Protein AF-A0A2V9UIR4-F1 (afdb_monomer)

Structure (mmCIF, N/CA/C/O backbone):
data_AF-A0A2V9UIR4-F1
#
_entry.id   AF-A0A2V9UIR4-F1
#
loop_
_atom_site.group_PDB
_atom_site.id
_atom_site.type_symbol
_atom_site.label_atom_id
_atom_site.label_alt_id
_atom_site.label_comp_id
_atom_site.label_asym_id
_atom_site.label_entity_id
_atom_site.label_seq_id
_atom_site.pdbx_PDB_ins_code
_atom_site.Cartn_x
_atom_site.Cartn_y
_atom_site.Cartn_z
_atom_site.occupancy
_atom_site.B_iso_or_equiv
_atom_site.auth_seq_id
_atom_site.auth_comp_id
_atom_site.auth_asym_id
_atom_site.auth_atom_id
_atom_site.pdbx_PDB_model_num
ATOM 1 N N . MET A 1 1 ? 42.104 9.069 -17.584 1.00 37.44 1 MET A N 1
ATOM 2 C CA . MET A 1 1 ? 41.218 9.425 -18.712 1.00 37.44 1 MET A CA 1
ATOM 3 C C . MET A 1 1 ? 40.019 8.499 -18.679 1.00 37.44 1 MET A C 1
ATOM 5 O O . MET A 1 1 ? 40.196 7.313 -18.436 1.00 37.44 1 MET A O 1
ATOM 9 N N . ALA A 1 2 ? 38.827 9.082 -18.774 1.00 43.06 2 ALA A N 1
ATOM 10 C CA . ALA A 1 2 ? 37.540 8.461 -18.496 1.00 43.06 2 ALA A CA 1
ATOM 11 C C . ALA A 1 2 ? 37.139 7.439 -19.572 1.00 43.06 2 ALA A C 1
ATOM 13 O O . ALA A 1 2 ? 37.102 7.776 -20.751 1.00 43.06 2 ALA A O 1
ATOM 14 N N . GLY A 1 3 ? 36.811 6.214 -19.157 1.00 43.94 3 GLY A N 1
ATOM 15 C CA . GLY A 1 3 ? 36.118 5.234 -19.993 1.00 43.94 3 GLY A CA 1
ATOM 16 C C . GLY A 1 3 ? 34.615 5.455 -19.878 1.00 43.94 3 GLY A C 1
ATOM 17 O O . GLY A 1 3 ? 33.966 4.836 -19.039 1.00 43.94 3 GLY A O 1
ATOM 18 N N . ALA A 1 4 ? 34.078 6.391 -20.659 1.00 53.88 4 ALA A N 1
ATOM 19 C CA . ALA A 1 4 ? 32.637 6.491 -20.850 1.00 53.88 4 ALA A CA 1
ATOM 20 C C . ALA A 1 4 ? 32.193 5.266 -21.664 1.00 53.88 4 ALA A C 1
ATOM 22 O O . ALA A 1 4 ? 32.741 5.000 -22.729 1.00 53.88 4 ALA A O 1
ATOM 23 N N . MET A 1 5 ? 31.269 4.478 -21.115 1.00 56.44 5 MET A N 1
ATOM 24 C CA . MET A 1 5 ? 30.705 3.307 -21.781 1.00 56.44 5 MET A CA 1
ATOM 25 C C . MET A 1 5 ? 29.936 3.751 -23.032 1.00 56.44 5 MET A C 1
ATOM 27 O O . MET A 1 5 ? 28.846 4.309 -22.908 1.00 56.44 5 MET A O 1
ATOM 31 N N . ASP A 1 6 ? 30.488 3.481 -24.216 1.00 59.34 6 ASP A N 1
ATOM 32 C CA . ASP A 1 6 ? 29.761 3.533 -25.489 1.00 59.34 6 ASP A CA 1
ATOM 33 C C . ASP A 1 6 ? 28.738 2.388 -25.512 1.00 59.34 6 ASP A C 1
ATOM 35 O O . ASP A 1 6 ? 28.981 1.296 -26.027 1.00 59.34 6 ASP A O 1
ATOM 39 N N . LEU A 1 7 ? 27.585 2.617 -24.882 1.00 66.44 7 LEU A N 1
ATOM 40 C CA . LEU A 1 7 ? 26.397 1.805 -25.117 1.00 66.44 7 LEU A CA 1
ATOM 41 C C . LEU A 1 7 ? 25.979 2.014 -26.573 1.00 66.44 7 LEU A C 1
ATOM 43 O O . LEU A 1 7 ? 25.821 3.154 -27.013 1.00 66.44 7 LEU A O 1
ATOM 47 N N . SER A 1 8 ? 25.763 0.928 -27.317 1.00 78.31 8 SER A N 1
ATOM 48 C CA . SER A 1 8 ? 25.200 1.056 -28.663 1.00 78.31 8 SER A CA 1
ATOM 49 C C . SER A 1 8 ? 23.816 1.713 -28.587 1.00 78.31 8 SER A C 1
ATOM 51 O O . SER A 1 8 ? 23.103 1.575 -27.590 1.00 78.31 8 SER A O 1
ATOM 53 N N . GLU A 1 9 ? 23.386 2.408 -29.641 1.00 75.62 9 GLU A N 1
ATOM 54 C CA . GLU A 1 9 ? 22.044 3.014 -29.674 1.00 75.62 9 GLU A CA 1
ATOM 55 C C . GLU A 1 9 ? 20.918 2.002 -29.407 1.00 75.62 9 GLU A C 1
ATOM 57 O O . GLU A 1 9 ? 19.845 2.366 -28.925 1.00 75.62 9 GLU A O 1
ATOM 62 N N . GLU A 1 10 ? 21.146 0.733 -29.739 1.00 77.06 10 GLU A N 1
ATOM 63 C CA . GLU A 1 10 ? 20.231 -0.371 -29.465 1.00 77.06 10 GLU A CA 1
ATOM 64 C C . GLU A 1 10 ? 20.206 -0.728 -27.974 1.00 77.06 10 GLU A C 1
ATOM 66 O O . GLU A 1 10 ? 19.129 -0.816 -27.386 1.00 77.06 10 GLU A O 1
ATOM 71 N N . GLN A 1 11 ? 21.372 -0.821 -27.324 1.00 78.88 11 GLN A N 1
ATOM 72 C CA . GLN A 1 11 ? 21.462 -1.018 -25.874 1.00 78.88 11 GLN A CA 1
ATOM 73 C C . GLN A 1 11 ? 20.856 0.159 -25.107 1.00 78.88 11 GLN A C 1
ATOM 75 O O . GLN A 1 11 ? 20.114 -0.044 -24.148 1.00 78.88 11 GLN A O 1
ATOM 80 N N . PHE A 1 12 ? 21.100 1.392 -25.555 1.00 76.12 12 PHE A N 1
ATOM 81 C CA . PHE A 1 12 ? 20.502 2.580 -24.954 1.00 76.12 12 PHE A CA 1
ATOM 82 C C . PHE A 1 12 ? 18.971 2.576 -25.081 1.00 76.12 12 PHE A C 1
ATOM 84 O O . PHE A 1 12 ? 18.265 2.837 -24.102 1.00 76.12 12 PHE A O 1
ATOM 91 N N . ARG A 1 13 ? 18.439 2.231 -26.264 1.00 77.44 13 ARG A N 1
ATOM 92 C CA . ARG A 1 13 ? 16.992 2.080 -26.482 1.00 77.44 13 ARG A CA 1
ATOM 93 C C . ARG A 1 13 ? 16.394 0.994 -25.591 1.00 77.44 13 ARG A C 1
ATOM 95 O O . ARG A 1 13 ? 15.367 1.250 -24.964 1.00 77.44 13 ARG A O 1
ATOM 102 N N . GLN A 1 14 ? 17.049 -0.160 -25.481 1.00 81.69 14 GLN A N 1
ATOM 103 C CA . GLN A 1 14 ? 16.589 -1.252 -24.627 1.00 81.69 14 GLN A CA 1
ATOM 104 C C . GLN A 1 14 ? 16.585 -0.850 -23.148 1.00 81.69 14 GLN A C 1
ATOM 106 O O . GLN A 1 14 ? 15.566 -0.994 -22.479 1.00 81.69 14 GLN A O 1
ATOM 111 N N . CYS A 1 15 ? 17.671 -0.253 -22.647 1.00 78.88 15 CYS A N 1
ATOM 112 C CA . CYS A 1 15 ? 17.743 0.220 -21.264 1.00 78.88 15 CYS A CA 1
ATOM 113 C C . CYS A 1 15 ? 16.670 1.272 -20.952 1.00 78.88 15 CYS A C 1
ATOM 115 O O . CYS A 1 15 ? 16.079 1.249 -19.871 1.00 78.88 15 CYS A O 1
ATOM 117 N N . LYS A 1 16 ? 16.393 2.182 -21.894 1.00 80.19 16 LYS A N 1
ATOM 118 C CA . LYS A 1 16 ? 15.337 3.189 -21.746 1.00 80.19 16 LYS A CA 1
ATOM 119 C C . LYS A 1 16 ? 13.947 2.550 -21.694 1.00 80.19 16 LYS A C 1
ATOM 121 O O . LYS A 1 16 ? 13.145 2.932 -20.846 1.00 80.19 16 LYS A O 1
ATOM 126 N N . LEU A 1 17 ? 13.666 1.579 -22.562 1.00 84.06 17 LEU A N 1
ATOM 127 C CA . LEU A 1 17 ? 12.400 0.839 -22.551 1.00 84.06 17 LEU A CA 1
ATOM 128 C C . LEU A 1 17 ? 12.220 0.052 -21.251 1.00 84.06 17 LEU A C 1
ATOM 130 O O . LEU A 1 17 ? 11.176 0.160 -20.612 1.00 84.06 17 LEU A O 1
ATOM 134 N N . ASP A 1 18 ? 13.253 -0.662 -20.807 1.00 83.12 18 ASP A N 1
ATOM 135 C CA . ASP A 1 18 ? 13.226 -1.407 -19.548 1.00 83.12 18 ASP A CA 1
ATOM 136 C C . ASP A 1 18 ? 12.983 -0.485 -18.349 1.00 83.12 18 ASP A C 1
ATOM 138 O O . ASP A 1 18 ? 12.288 -0.860 -17.404 1.00 83.12 18 ASP A O 1
ATOM 142 N N . HIS A 1 19 ? 13.549 0.724 -18.376 1.00 79.19 19 HIS A N 1
ATOM 143 C CA . HIS A 1 19 ? 13.313 1.729 -17.348 1.00 79.19 19 HIS A CA 1
ATOM 144 C C . HIS A 1 19 ? 11.847 2.175 -17.322 1.00 79.19 19 HIS A C 1
ATOM 146 O O . HIS A 1 19 ? 11.215 2.093 -16.269 1.00 79.19 19 HIS A O 1
ATOM 152 N N . LEU A 1 20 ? 11.288 2.555 -18.476 1.00 78.25 20 LEU A N 1
ATOM 153 C CA . LEU A 1 20 ? 9.891 2.986 -18.593 1.00 78.25 20 LEU A CA 1
ATOM 154 C C . LEU A 1 20 ? 8.915 1.886 -18.152 1.00 78.25 20 LEU A C 1
ATOM 156 O O . LEU A 1 20 ? 8.019 2.141 -17.351 1.00 78.25 20 LEU A O 1
ATOM 160 N N . LEU A 1 21 ? 9.136 0.642 -18.584 1.00 82.00 21 LEU A N 1
ATOM 161 C CA . LEU A 1 21 ? 8.301 -0.498 -18.192 1.00 82.00 21 LEU A CA 1
ATOM 162 C C . LEU A 1 21 ? 8.376 -0.789 -16.687 1.00 82.00 21 LEU A C 1
ATOM 164 O O . LEU A 1 21 ? 7.393 -1.223 -16.083 1.00 82.00 21 LEU A O 1
ATOM 168 N N . LYS A 1 22 ? 9.538 -0.573 -16.059 1.00 82.38 22 LYS A N 1
ATOM 169 C CA . LYS A 1 22 ? 9.687 -0.700 -14.602 1.00 82.38 22 LYS A CA 1
ATOM 170 C C . LYS A 1 22 ? 8.937 0.407 -13.867 1.00 82.38 22 LYS A C 1
ATOM 172 O O . LYS A 1 22 ? 8.341 0.131 -12.829 1.00 82.38 22 LYS A O 1
ATOM 177 N N . GLU A 1 23 ? 8.961 1.639 -14.367 1.00 82.06 23 GLU A N 1
ATOM 178 C CA . GLU A 1 23 ? 8.196 2.744 -13.783 1.00 82.06 23 GLU A CA 1
ATOM 179 C C . GLU A 1 23 ? 6.688 2.529 -13.911 1.00 82.06 23 GLU A C 1
ATOM 181 O O . GLU A 1 23 ? 5.970 2.669 -12.921 1.00 82.06 23 GLU A O 1
ATOM 186 N N . GLU A 1 24 ? 6.217 2.101 -15.081 1.00 83.25 24 GLU A N 1
ATOM 187 C CA . GLU A 1 24 ? 4.802 1.820 -15.326 1.00 83.25 24 GLU A CA 1
ATOM 188 C C . GLU A 1 24 ? 4.280 0.722 -14.393 1.00 83.25 24 GLU A C 1
ATOM 190 O O . GLU A 1 24 ? 3.300 0.936 -13.674 1.00 83.25 24 GLU A O 1
ATOM 195 N N . ARG A 1 25 ? 5.017 -0.392 -14.267 1.00 84.50 25 ARG A N 1
ATOM 196 C CA . ARG A 1 25 ? 4.695 -1.443 -13.289 1.00 84.50 25 ARG A CA 1
ATOM 197 C C . ARG A 1 25 ? 4.670 -0.914 -11.859 1.00 84.50 25 ARG A C 1
ATOM 199 O O . ARG A 1 25 ? 3.789 -1.271 -11.084 1.00 84.50 25 ARG A O 1
ATOM 206 N N . ARG A 1 26 ? 5.610 -0.046 -11.471 1.00 84.50 26 ARG A N 1
ATOM 207 C CA . ARG A 1 26 ? 5.612 0.543 -10.121 1.00 84.50 26 ARG A CA 1
ATOM 208 C C . ARG A 1 26 ? 4.393 1.430 -9.881 1.00 84.50 26 ARG A C 1
ATOM 210 O O . ARG A 1 26 ? 3.913 1.465 -8.745 1.00 84.50 26 ARG A O 1
ATOM 217 N N . LEU A 1 27 ? 3.919 2.158 -10.886 1.00 85.00 27 LEU A N 1
ATOM 218 C CA . LEU A 1 27 ? 2.717 2.982 -10.773 1.00 85.00 27 LEU A CA 1
ATOM 219 C C . LEU A 1 27 ? 1.466 2.111 -10.663 1.00 85.00 27 LEU A C 1
ATOM 221 O O . LEU A 1 27 ? 0.656 2.331 -9.764 1.00 85.00 27 LEU A O 1
ATOM 225 N N . GLU A 1 28 ? 1.343 1.096 -11.517 1.00 88.19 28 GLU A N 1
ATOM 226 C CA . GLU A 1 28 ? 0.233 0.141 -11.504 1.00 88.19 28 GLU A CA 1
ATOM 227 C C . GLU A 1 28 ? 0.137 -0.586 -10.157 1.00 88.19 28 GLU A C 1
ATOM 229 O O . GLU A 1 28 ? -0.898 -0.536 -9.498 1.00 88.19 28 GLU A O 1
ATOM 234 N N . ARG A 1 29 ? 1.259 -1.100 -9.640 1.00 87.12 29 ARG A N 1
ATOM 235 C CA . ARG A 1 29 ? 1.315 -1.714 -8.302 1.00 87.12 29 ARG A CA 1
ATOM 236 C C . ARG A 1 29 ? 0.932 -0.759 -7.179 1.00 87.12 29 ARG A C 1
ATOM 238 O O . ARG A 1 29 ? 0.337 -1.172 -6.189 1.00 87.12 29 ARG A O 1
ATOM 245 N N . GLY A 1 30 ? 1.276 0.521 -7.315 1.00 89.44 30 GLY A N 1
ATOM 246 C CA . GLY A 1 30 ? 0.854 1.548 -6.365 1.00 89.44 30 GLY A CA 1
ATOM 247 C C . GLY A 1 30 ? -0.666 1.722 -6.340 1.00 89.44 30 GLY A C 1
ATOM 248 O O . GLY A 1 30 ? -1.242 1.865 -5.260 1.00 89.44 30 GLY A O 1
ATOM 249 N N . LYS A 1 31 ? -1.316 1.666 -7.510 1.00 91.62 31 LYS A N 1
ATOM 250 C CA . LYS A 1 31 ? -2.780 1.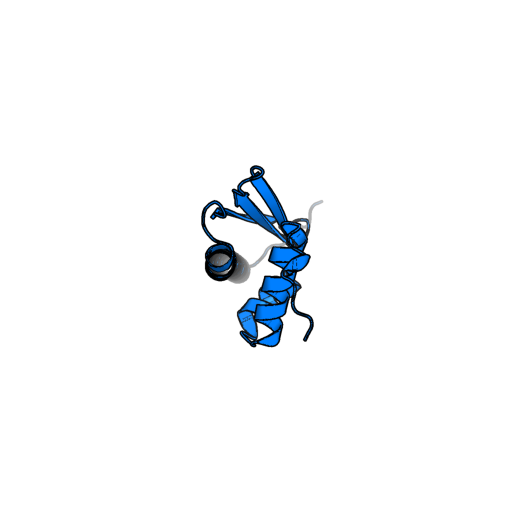715 -7.630 1.00 91.62 31 LYS A CA 1
ATOM 251 C C . LYS A 1 31 ? -3.420 0.473 -7.018 1.00 91.62 31 LYS A C 1
ATOM 253 O O . LYS A 1 31 ? -4.273 0.626 -6.148 1.00 91.62 31 LYS A O 1
ATOM 258 N N . ASP A 1 32 ? -2.940 -0.714 -7.382 1.00 92.50 32 ASP A N 1
ATOM 259 C CA . ASP A 1 32 ? -3.444 -1.992 -6.868 1.00 92.50 32 ASP A CA 1
ATOM 260 C C . ASP A 1 32 ? -3.354 -2.070 -5.340 1.00 92.50 32 ASP A C 1
ATOM 262 O O . ASP A 1 32 ? -4.338 -2.385 -4.664 1.00 92.50 32 ASP A O 1
ATOM 266 N N . LEU A 1 33 ? -2.196 -1.713 -4.770 1.00 93.62 33 LEU A N 1
ATOM 267 C CA . LEU A 1 33 ? -2.027 -1.628 -3.320 1.00 93.62 33 LEU A CA 1
ATOM 268 C C . LEU A 1 33 ? -3.023 -0.639 -2.710 1.00 93.62 33 LEU A C 1
ATOM 270 O O . LEU A 1 33 ? -3.669 -0.945 -1.708 1.00 93.62 33 LEU A O 1
ATOM 274 N N . GLY A 1 34 ? -3.165 0.541 -3.317 1.00 94.25 34 GLY A N 1
ATOM 275 C CA . GLY A 1 34 ? -4.087 1.564 -2.844 1.00 94.25 34 GLY A CA 1
ATOM 276 C C . GLY A 1 34 ? -5.542 1.094 -2.830 1.00 94.25 34 GLY A C 1
ATOM 277 O O . GLY A 1 34 ? -6.271 1.393 -1.886 1.00 94.25 34 GLY A O 1
ATOM 278 N N . GLU A 1 35 ? -5.972 0.329 -3.830 1.00 94.56 35 GLU A N 1
ATOM 279 C CA . GLU A 1 35 ? -7.313 -0.257 -3.874 1.00 94.56 35 GLU A CA 1
ATOM 280 C C . GLU A 1 35 ? -7.532 -1.304 -2.782 1.00 94.56 35 GLU A C 1
ATOM 282 O O . GLU A 1 35 ? -8.567 -1.279 -2.111 1.00 94.56 35 GLU A O 1
ATOM 287 N N . GLN A 1 36 ? -6.564 -2.197 -2.562 1.00 93.12 36 GLN A N 1
ATOM 288 C CA . GLN A 1 36 ? -6.665 -3.202 -1.501 1.00 93.12 36 GLN A CA 1
ATOM 289 C C . GLN A 1 36 ? -6.703 -2.554 -0.117 1.00 93.12 36 GLN A C 1
ATOM 291 O O . GLN A 1 36 ? -7.553 -2.893 0.706 1.00 93.12 36 GLN A O 1
ATOM 296 N N . VAL A 1 37 ? -5.848 -1.559 0.125 1.00 94.00 37 VAL A N 1
ATOM 297 C CA . VAL A 1 37 ? -5.843 -0.815 1.389 1.00 94.00 37 VAL A CA 1
ATOM 298 C C . VAL A 1 37 ? -7.161 -0.067 1.578 1.00 94.00 37 VAL A C 1
ATOM 300 O O . VAL A 1 37 ? -7.733 -0.137 2.658 1.00 94.00 37 VAL A O 1
ATOM 303 N N . LYS A 1 38 ? -7.715 0.576 0.543 1.00 94.62 38 LYS A N 1
ATOM 304 C CA . LYS A 1 38 ? -9.037 1.224 0.636 1.00 94.62 38 LYS A CA 1
ATOM 305 C C . LYS A 1 38 ? -10.145 0.251 1.045 1.00 94.62 38 LYS A C 1
ATOM 307 O O . LYS A 1 38 ? -10.990 0.632 1.850 1.00 94.62 38 LYS A O 1
ATOM 312 N N . LYS A 1 39 ? -10.137 -0.987 0.537 1.00 92.75 39 LYS A N 1
ATOM 313 C CA . LYS A 1 39 ? -11.096 -2.027 0.955 1.00 92.75 39 LYS A CA 1
ATOM 314 C C . LYS A 1 39 ? -10.941 -2.357 2.438 1.00 92.75 39 LYS A C 1
ATOM 316 O O . LYS A 1 39 ? -11.930 -2.327 3.159 1.00 92.75 39 LYS A O 1
ATOM 321 N N . ILE A 1 40 ? -9.704 -2.568 2.894 1.00 92.25 40 ILE A N 1
ATOM 322 C CA . ILE A 1 40 ? -9.394 -2.826 4.309 1.00 92.25 40 ILE A CA 1
ATOM 323 C C . ILE A 1 40 ? -9.869 -1.667 5.198 1.00 92.25 40 ILE A C 1
ATOM 325 O O . ILE A 1 40 ? -10.504 -1.896 6.222 1.00 92.25 40 ILE A O 1
ATOM 329 N N . LEU A 1 41 ? -9.601 -0.417 4.806 1.00 93.19 41 LEU A N 1
ATOM 330 C CA . LEU A 1 41 ? -10.035 0.762 5.563 1.00 93.19 41 LEU A CA 1
ATOM 331 C C . LEU A 1 41 ? -11.562 0.909 5.583 1.00 93.19 41 LEU A C 1
ATOM 333 O O . LEU A 1 41 ? -12.114 1.319 6.599 1.00 93.19 41 LEU A O 1
ATOM 337 N N . GLY A 1 42 ? -12.246 0.537 4.498 1.00 91.25 42 GLY A N 1
ATOM 338 C CA . GLY A 1 42 ? -13.707 0.530 4.434 1.00 91.25 42 GLY A CA 1
ATOM 339 C C . GLY A 1 42 ? -14.356 -0.394 5.471 1.00 91.25 42 GLY A C 1
ATOM 340 O O . GLY A 1 42 ? -15.426 -0.073 5.980 1.00 91.25 42 GLY A O 1
ATOM 341 N N . GLU A 1 43 ? -13.692 -1.493 5.846 1.00 90.19 43 GLU A N 1
ATOM 342 C CA . GLU A 1 43 ? -14.155 -2.403 6.907 1.00 90.19 43 GLU A CA 1
ATOM 343 C C . GLU A 1 43 ? -14.052 -1.792 8.316 1.00 90.19 43 GLU A C 1
ATOM 345 O O . GLU A 1 43 ? -14.749 -2.237 9.226 1.00 90.19 43 GLU A O 1
ATOM 350 N N . LEU A 1 44 ? -13.203 -0.775 8.515 1.00 86.38 44 LEU A N 1
ATOM 351 C CA . LEU A 1 44 ? -12.988 -0.123 9.816 1.00 86.38 44 LEU A CA 1
ATOM 352 C C . LEU A 1 44 ? -14.021 0.960 10.139 1.00 86.38 44 LEU A C 1
ATOM 354 O O . LEU A 1 44 ? -14.084 1.429 11.277 1.00 86.38 44 LEU A O 1
ATOM 358 N N . GLY A 1 45 ? -14.839 1.340 9.158 1.00 81.06 45 GLY A N 1
ATOM 359 C CA . GLY A 1 45 ? -15.874 2.355 9.297 1.00 81.06 45 GLY A CA 1
ATOM 360 C C . GLY A 1 45 ? -15.415 3.770 8.937 1.00 81.06 45 GLY A C 1
ATOM 361 O O . GLY A 1 45 ? -14.347 4.001 8.369 1.00 81.06 45 GLY A O 1
ATOM 362 N N . ALA A 1 46 ? -16.281 4.741 9.232 1.00 81.31 46 ALA A N 1
ATOM 363 C CA . ALA A 1 46 ? -16.072 6.135 8.859 1.00 81.31 46 ALA A CA 1
ATOM 364 C C . ALA A 1 46 ? -14.837 6.746 9.549 1.00 81.31 46 ALA A C 1
ATOM 366 O O . ALA A 1 46 ? -14.570 6.489 10.722 1.00 81.31 46 ALA A O 1
ATOM 367 N N . GLY A 1 47 ? -14.107 7.593 8.817 1.00 86.50 47 GLY A N 1
ATOM 368 C CA . GLY A 1 47 ? -12.941 8.327 9.325 1.00 86.50 47 GLY A CA 1
ATOM 369 C C . GLY A 1 47 ? -11.581 7.715 8.984 1.00 86.50 47 GLY A C 1
ATOM 370 O O . GLY A 1 47 ? -10.569 8.345 9.270 1.00 86.50 47 GLY A O 1
ATOM 371 N N . TYR A 1 48 ? -11.543 6.542 8.342 1.00 93.62 48 TYR A N 1
ATOM 372 C CA . TYR A 1 48 ? -10.320 5.978 7.766 1.00 93.62 48 TYR A CA 1
ATOM 373 C C . TYR A 1 48 ? -10.261 6.236 6.261 1.00 93.62 48 TYR A C 1
ATOM 375 O O . TYR A 1 48 ? -11.129 5.786 5.511 1.00 93.62 48 TYR A O 1
ATOM 383 N N . ARG A 1 49 ? -9.227 6.940 5.793 1.00 94.50 49 ARG A N 1
ATOM 384 C CA . ARG A 1 49 ? -9.065 7.253 4.368 1.00 94.50 49 ARG A CA 1
ATOM 385 C C . ARG A 1 49 ? -7.605 7.220 3.950 1.00 94.50 49 ARG A C 1
ATOM 387 O O . ARG A 1 49 ? -6.779 7.945 4.483 1.00 94.50 49 ARG A O 1
ATOM 394 N N . LEU A 1 50 ? -7.304 6.432 2.922 1.00 96.06 50 LEU A N 1
ATOM 395 C CA . LEU A 1 50 ? -6.003 6.467 2.262 1.00 96.06 50 LEU A CA 1
ATOM 396 C C . LEU A 1 50 ? -5.877 7.760 1.442 1.00 96.06 50 LEU A C 1
ATOM 398 O O . LEU A 1 50 ? -6.676 7.988 0.527 1.00 96.06 50 LEU A O 1
ATOM 402 N N . THR A 1 51 ? -4.881 8.585 1.754 1.00 95.31 51 THR A N 1
ATOM 403 C CA . THR A 1 51 ? -4.608 9.853 1.066 1.00 95.31 51 THR A CA 1
ATOM 404 C C . THR A 1 51 ? -3.532 9.706 -0.001 1.00 95.31 51 THR A C 1
ATOM 406 O O . THR A 1 51 ? -3.710 10.229 -1.100 1.00 95.31 51 THR A O 1
ATOM 409 N N . SER A 1 52 ? -2.456 8.962 0.268 1.00 95.19 52 SER A N 1
ATOM 410 C CA . SER A 1 52 ? -1.374 8.774 -0.703 1.00 95.19 52 SER A CA 1
ATOM 411 C C . SER A 1 52 ? -0.691 7.405 -0.607 1.00 95.19 52 SER A C 1
ATOM 413 O O . SER A 1 52 ? -0.703 6.742 0.432 1.00 95.19 52 SER A O 1
ATOM 415 N N . VAL A 1 53 ? -0.112 6.975 -1.735 1.00 95.56 53 VAL A N 1
ATOM 416 C CA . VAL A 1 53 ? 0.744 5.787 -1.862 1.00 95.56 53 VAL A CA 1
ATOM 417 C C . VAL A 1 53 ? 2.011 6.203 -2.595 1.00 95.56 53 VAL A C 1
ATOM 419 O O . VAL A 1 53 ? 1.971 6.506 -3.787 1.00 95.56 53 VAL A O 1
ATOM 422 N N . THR A 1 54 ? 3.143 6.186 -1.901 1.00 94.06 54 THR A N 1
ATOM 423 C CA . THR A 1 54 ? 4.420 6.684 -2.422 1.00 94.06 54 THR A CA 1
ATOM 424 C C . THR A 1 54 ? 5.461 5.574 -2.432 1.00 94.06 54 THR A C 1
ATOM 426 O O . THR A 1 54 ? 5.602 4.819 -1.472 1.00 94.06 54 THR A O 1
ATOM 429 N N . TRP A 1 55 ? 6.206 5.460 -3.531 1.00 92.69 55 TRP A N 1
ATOM 430 C CA . TRP A 1 55 ? 7.357 4.564 -3.623 1.00 92.69 55 TRP A CA 1
ATOM 431 C C . TRP A 1 55 ? 8.605 5.226 -3.042 1.00 92.69 55 TRP A C 1
ATOM 433 O O . TRP A 1 55 ? 8.946 6.339 -3.432 1.00 92.69 55 TRP A O 1
ATOM 443 N N . ASN A 1 56 ? 9.312 4.524 -2.159 1.00 91.38 56 ASN A N 1
ATOM 444 C CA . ASN A 1 56 ? 10.653 4.894 -1.730 1.00 91.38 56 ASN A CA 1
ATOM 445 C C . ASN A 1 56 ? 11.660 3.910 -2.333 1.00 91.38 56 ASN A C 1
ATOM 447 O O . ASN A 1 56 ? 11.749 2.758 -1.908 1.00 91.38 56 ASN A O 1
ATOM 451 N N . SER A 1 57 ? 12.427 4.377 -3.320 1.00 87.25 57 SER A N 1
ATOM 452 C CA . SER A 1 57 ? 13.452 3.578 -3.997 1.00 87.25 57 SER A CA 1
ATOM 453 C C . SER A 1 57 ? 14.664 3.271 -3.125 1.00 87.25 57 SER A C 1
ATOM 455 O O . SER A 1 57 ? 15.329 2.272 -3.373 1.00 87.25 57 SER A O 1
ATOM 457 N N . ASN A 1 58 ? 14.956 4.102 -2.120 1.00 89.94 58 ASN A N 1
ATOM 458 C CA . ASN A 1 58 ? 16.141 3.934 -1.276 1.00 89.94 58 ASN A CA 1
ATOM 459 C C . ASN A 1 58 ? 15.961 2.777 -0.291 1.00 89.94 58 ASN A C 1
ATOM 461 O O . ASN A 1 58 ? 16.911 2.062 0.002 1.00 89.94 58 ASN A O 1
ATOM 465 N N . THR A 1 59 ? 14.740 2.594 0.211 1.00 90.50 59 THR A N 1
ATOM 466 C CA . THR A 1 59 ? 14.395 1.549 1.189 1.00 90.50 59 THR A CA 1
ATOM 467 C C . THR A 1 59 ? 13.578 0.412 0.588 1.00 90.50 59 THR A C 1
ATOM 469 O O . THR A 1 59 ? 13.142 -0.469 1.320 1.00 90.50 59 THR A O 1
ATOM 472 N N . LEU A 1 60 ? 13.338 0.445 -0.727 1.00 90.62 60 LEU A N 1
ATOM 473 C CA . LEU A 1 60 ? 12.494 -0.506 -1.449 1.00 90.62 60 LEU A CA 1
ATOM 474 C C . LEU A 1 60 ? 11.141 -0.740 -0.753 1.00 90.62 60 LEU A C 1
ATOM 476 O O . LEU A 1 60 ? 10.737 -1.870 -0.481 1.00 90.62 60 LEU A O 1
ATOM 480 N N . SER A 1 61 ? 10.436 0.345 -0.433 1.00 93.50 61 SER A N 1
ATOM 481 C CA . SER A 1 61 ? 9.209 0.291 0.367 1.00 93.50 61 SER A CA 1
ATOM 482 C C . SER A 1 61 ? 8.109 1.201 -0.171 1.00 93.50 61 SER A C 1
ATOM 484 O O . SER A 1 61 ? 8.376 2.247 -0.765 1.00 93.50 61 SER A O 1
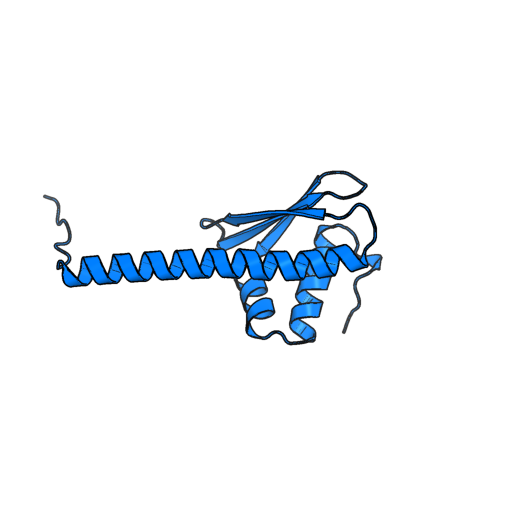ATOM 486 N N . ARG A 1 62 ? 6.853 0.854 0.107 1.00 94.06 62 ARG A N 1
ATOM 487 C CA . ARG A 1 62 ? 5.685 1.711 -0.112 1.00 94.06 62 ARG A CA 1
ATOM 488 C C . ARG A 1 62 ? 5.326 2.426 1.180 1.00 94.06 62 ARG A C 1
ATOM 490 O O . ARG A 1 62 ? 5.098 1.783 2.199 1.00 94.06 62 ARG A O 1
ATOM 497 N N . ARG A 1 63 ? 5.252 3.752 1.125 1.00 95.75 63 ARG A N 1
ATOM 498 C CA . ARG A 1 63 ? 4.680 4.577 2.187 1.00 95.75 63 ARG A CA 1
ATOM 499 C C . ARG A 1 63 ? 3.221 4.862 1.862 1.00 95.75 63 ARG A C 1
ATOM 501 O O . ARG A 1 63 ? 2.914 5.312 0.762 1.00 95.75 63 ARG A 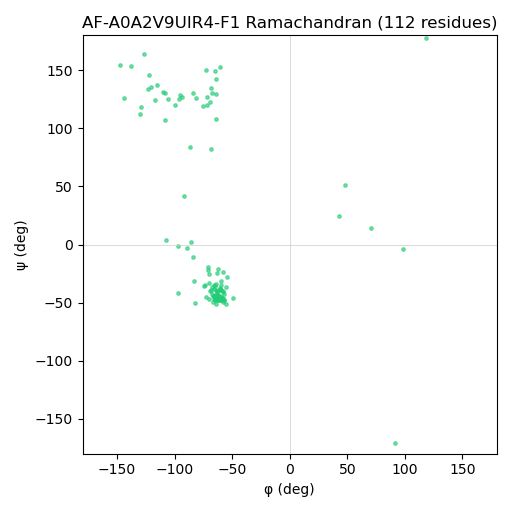O 1
ATOM 508 N N . LEU A 1 64 ? 2.353 4.605 2.823 1.00 96.25 64 LEU A N 1
ATOM 509 C CA . LEU A 1 64 ? 0.932 4.893 2.793 1.00 96.25 64 LEU A CA 1
ATOM 510 C C . LEU A 1 64 ? 0.656 6.016 3.784 1.00 96.25 64 LEU A C 1
ATOM 512 O O . LEU A 1 64 ? 1.100 5.948 4.931 1.00 96.25 64 LEU A O 1
ATOM 516 N N . GLU A 1 65 ? -0.081 7.026 3.350 1.00 96.69 65 GLU A N 1
ATOM 517 C CA . GLU A 1 65 ? -0.601 8.069 4.230 1.00 96.69 65 GLU A CA 1
ATOM 518 C C . GLU A 1 65 ? -2.092 7.830 4.423 1.00 96.69 65 GLU A C 1
ATOM 520 O O . GLU A 1 65 ? -2.838 7.669 3.454 1.00 96.69 65 GLU A O 1
ATOM 525 N N . ILE A 1 66 ? -2.516 7.726 5.678 1.00 96.31 66 ILE A N 1
ATOM 526 C CA . ILE A 1 66 ? -3.874 7.340 6.043 1.00 96.31 66 ILE A CA 1
ATOM 527 C C . ILE A 1 66 ? -4.407 8.363 7.039 1.00 96.31 66 ILE A C 1
ATOM 529 O O . ILE A 1 66 ? -3.877 8.516 8.135 1.00 96.31 66 ILE A O 1
ATOM 533 N N . GLU A 1 67 ? -5.477 9.055 6.676 1.00 95.12 67 GLU A N 1
ATOM 534 C CA . GLU A 1 67 ? -6.295 9.797 7.628 1.00 95.12 67 GLU A CA 1
ATOM 535 C C . GLU A 1 67 ? -7.010 8.804 8.542 1.00 95.12 67 GLU A C 1
ATOM 537 O O . GLU A 1 67 ? -7.623 7.844 8.070 1.00 95.12 67 GLU A O 1
ATOM 542 N N . THR A 1 68 ? -6.917 9.038 9.848 1.00 93.50 68 THR A N 1
ATOM 543 C CA . THR A 1 68 ? -7.630 8.281 10.880 1.00 93.50 68 THR A CA 1
ATOM 544 C C . THR A 1 68 ? -8.397 9.251 11.780 1.00 93.50 68 THR A C 1
ATOM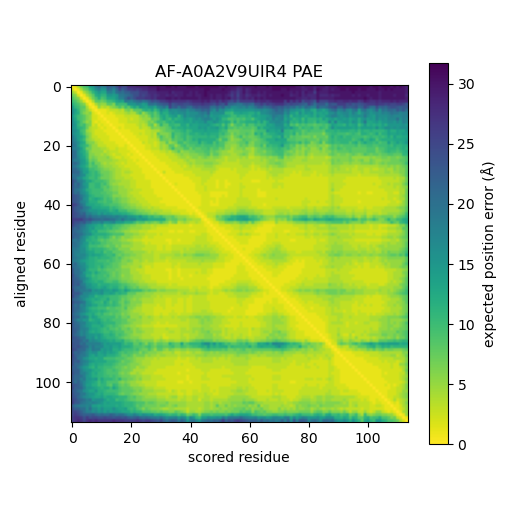 546 O O . THR A 1 68 ? -8.055 10.439 11.815 1.00 93.50 68 THR A O 1
ATOM 549 N N . PRO A 1 69 ? -9.371 8.782 12.583 1.00 90.06 69 PRO A N 1
ATOM 550 C CA . PRO A 1 69 ? -10.048 9.631 13.567 1.00 90.06 69 PRO A CA 1
ATOM 551 C C . PRO A 1 69 ? -9.096 10.280 14.587 1.00 90.06 69 PRO A C 1
ATOM 553 O O . PRO A 1 69 ? -9.422 11.310 15.167 1.00 90.06 69 PRO A O 1
ATOM 556 N N . GLN A 1 70 ? -7.922 9.684 14.807 1.00 88.94 70 GLN A N 1
ATOM 557 C CA . GLN A 1 70 ? -6.888 10.180 15.717 1.00 88.94 70 GLN A CA 1
ATOM 558 C C . GLN A 1 70 ? -5.892 11.136 15.033 1.00 88.94 70 GLN A C 1
ATOM 560 O O . GLN A 1 70 ? -4.998 11.659 15.693 1.00 88.94 70 GLN A O 1
ATOM 565 N N . GLY A 1 71 ? -6.032 11.364 13.724 1.00 90.75 71 GLY A N 1
ATOM 566 C CA . GLY A 1 71 ? -5.124 12.170 12.909 1.00 90.75 71 GLY A CA 1
ATOM 567 C C . GLY A 1 71 ? -4.455 11.375 11.779 1.00 90.75 71 GLY A C 1
ATOM 568 O O . GLY A 1 71 ? -4.686 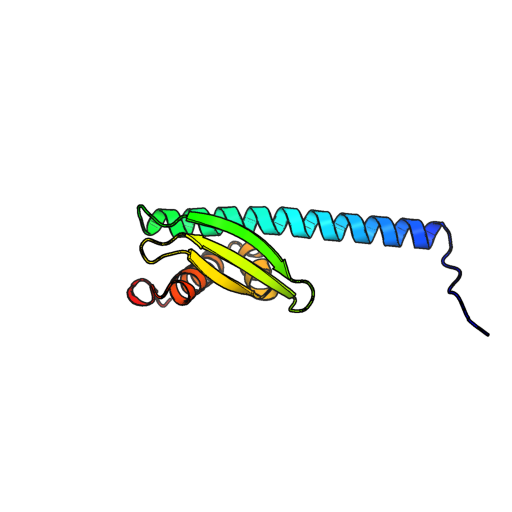10.172 11.629 1.00 90.75 71 GLY A O 1
ATOM 569 N N . PRO A 1 72 ? -3.642 12.033 10.941 1.00 93.56 72 PRO A N 1
ATOM 570 C CA . PRO A 1 72 ? -2.930 11.369 9.856 1.00 93.56 72 PRO A CA 1
ATOM 571 C C . PRO A 1 72 ? -1.851 10.420 10.397 1.00 93.56 72 PRO A C 1
ATOM 573 O O . PRO A 1 72 ? -1.063 10.782 11.271 1.00 93.56 72 PRO A O 1
ATOM 576 N N . GLN A 1 73 ? -1.793 9.211 9.843 1.00 94.44 73 GLN A N 1
ATOM 577 C CA . GLN A 1 73 ? -0.803 8.185 10.156 1.00 94.44 73 GLN A CA 1
ATOM 578 C C . GLN A 1 73 ? -0.039 7.759 8.901 1.00 94.44 73 GLN A C 1
ATOM 580 O O . GLN A 1 73 ? -0.583 7.715 7.798 1.00 94.44 73 GLN A O 1
ATOM 585 N N . ASN A 1 74 ? 1.239 7.430 9.088 1.00 94.31 74 ASN A N 1
ATOM 586 C CA . ASN A 1 74 ? 2.111 6.926 8.034 1.00 94.31 74 ASN A CA 1
ATOM 587 C C . ASN A 1 74 ? 2.383 5.446 8.263 1.00 94.31 74 ASN A C 1
ATOM 589 O O . ASN A 1 74 ? 2.819 5.060 9.345 1.00 94.31 74 ASN A O 1
ATOM 593 N N . LEU A 1 75 ? 2.205 4.643 7.222 1.00 94.19 75 LEU A N 1
ATOM 594 C CA . LEU A 1 75 ? 2.472 3.215 7.257 1.00 94.19 75 LEU A CA 1
ATOM 595 C C . LEU A 1 75 ? 3.480 2.857 6.168 1.00 94.19 75 LEU A C 1
ATOM 597 O O . LEU A 1 75 ? 3.363 3.312 5.034 1.00 94.19 75 LEU A O 1
ATOM 601 N N . VAL A 1 76 ? 4.492 2.064 6.509 1.00 94.62 76 VAL A N 1
ATOM 602 C CA . VAL A 1 76 ? 5.543 1.656 5.570 1.00 94.62 76 VAL A CA 1
ATOM 603 C C . VAL A 1 76 ? 5.485 0.145 5.392 1.00 94.62 76 VAL A C 1
ATOM 605 O O . VAL A 1 76 ? 5.566 -0.596 6.366 1.00 94.62 76 VAL A O 1
ATOM 608 N N . LEU A 1 77 ? 5.345 -0.300 4.144 1.00 93.44 77 LEU A N 1
ATOM 609 C CA . LEU A 1 77 ? 5.347 -1.708 3.750 1.00 93.44 77 LEU A CA 1
ATOM 610 C C . LEU A 1 77 ? 6.557 -1.992 2.864 1.00 93.44 77 LEU A C 1
ATOM 612 O O . LEU A 1 77 ? 6.864 -1.199 1.971 1.00 93.44 77 LEU A O 1
ATOM 616 N N . SER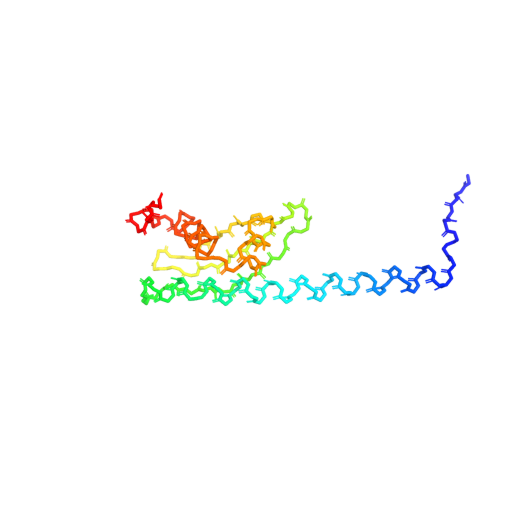 A 1 78 ? 7.234 -3.119 3.080 1.00 91.31 78 SER A N 1
ATOM 617 C CA . SER A 1 78 ? 8.291 -3.567 2.170 1.00 91.31 78 SER A CA 1
ATOM 618 C C . SER A 1 78 ? 7.712 -3.908 0.795 1.00 91.31 78 SER A C 1
ATOM 620 O O . SER A 1 78 ? 6.564 -4.338 0.682 1.00 91.31 78 SER A O 1
ATOM 622 N N . TRP A 1 79 ? 8.518 -3.719 -0.253 1.00 87.50 79 TRP A N 1
ATOM 623 C CA . TRP A 1 79 ? 8.213 -4.182 -1.610 1.00 87.50 79 TRP A CA 1
ATOM 624 C C . TRP A 1 79 ? 7.781 -5.649 -1.615 1.00 87.50 79 TRP A C 1
ATOM 626 O O . TRP A 1 79 ? 6.773 -5.969 -2.227 1.00 87.50 79 TRP A O 1
ATOM 636 N N . GLU A 1 80 ? 8.512 -6.514 -0.905 1.00 86.75 80 GLU A N 1
ATOM 637 C CA . GLU A 1 80 ? 8.338 -7.971 -0.996 1.00 86.75 80 GLU A CA 1
ATOM 638 C C . GLU A 1 80 ? 6.952 -8.381 -0.519 1.00 86.75 80 GLU A C 1
ATOM 640 O O . GLU A 1 80 ? 6.241 -9.096 -1.210 1.00 86.75 80 GLU A O 1
ATOM 645 N N . LEU A 1 81 ? 6.515 -7.819 0.609 1.00 85.81 81 LEU A N 1
ATOM 646 C CA . LEU A 1 81 ? 5.191 -8.092 1.151 1.00 85.81 81 LEU A CA 1
ATOM 647 C C . LEU A 1 81 ? 4.081 -7.572 0.234 1.00 85.81 81 LEU A C 1
ATOM 649 O O . LEU A 1 81 ? 3.035 -8.206 0.105 1.00 85.81 81 LEU A O 1
ATOM 653 N N . VAL A 1 82 ? 4.287 -6.401 -0.374 1.00 87.75 82 VAL A N 1
ATOM 654 C CA . VAL A 1 82 ? 3.323 -5.831 -1.320 1.00 87.75 82 VAL A CA 1
ATOM 655 C C . VAL A 1 82 ? 3.217 -6.717 -2.557 1.00 87.75 82 VAL A C 1
ATOM 657 O O . VAL A 1 82 ? 2.103 -7.030 -2.967 1.00 87.75 82 VAL A O 1
ATOM 660 N N . ASP A 1 83 ? 4.342 -7.142 -3.123 1.00 86.19 83 ASP A N 1
ATOM 661 C CA . ASP A 1 83 ? 4.362 -8.002 -4.302 1.00 86.19 83 ASP A CA 1
ATOM 662 C C . ASP A 1 83 ? 3.745 -9.369 -3.990 1.00 86.19 83 ASP A C 1
ATOM 664 O O . ASP A 1 83 ? 2.812 -9.764 -4.683 1.00 86.19 83 ASP A O 1
ATOM 668 N N . ASP A 1 84 ? 4.122 -10.022 -2.887 1.00 86.31 84 ASP A N 1
ATOM 669 C CA . ASP A 1 84 ? 3.547 -11.309 -2.469 1.00 86.31 84 ASP A CA 1
ATOM 670 C C . ASP A 1 84 ? 2.020 -11.233 -2.290 1.00 86.31 84 ASP A C 1
ATOM 672 O O . ASP A 1 84 ? 1.274 -12.115 -2.740 1.00 86.31 84 ASP A O 1
ATOM 676 N N . ALA A 1 85 ? 1.528 -10.153 -1.674 1.00 85.88 85 ALA A N 1
ATOM 677 C CA . ALA A 1 85 ? 0.100 -9.929 -1.478 1.00 85.88 85 ALA A CA 1
ATOM 678 C C . ALA A 1 85 ? -0.649 -9.651 -2.787 1.00 85.88 85 ALA A C 1
ATOM 680 O O . ALA A 1 85 ? -1.775 -10.129 -2.966 1.00 85.88 85 ALA A O 1
ATOM 681 N N . LEU A 1 86 ? -0.045 -8.892 -3.704 1.00 86.31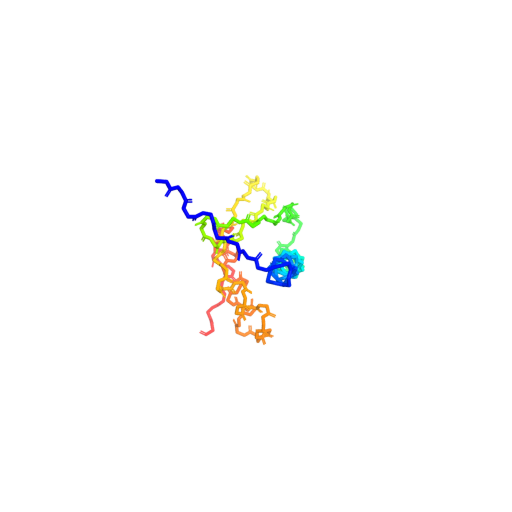 86 LEU A N 1
ATOM 682 C CA . LEU A 1 86 ? -0.678 -8.506 -4.963 1.00 86.31 86 LEU A CA 1
ATOM 683 C C . LEU A 1 86 ? -0.571 -9.579 -6.057 1.00 86.31 86 LEU A C 1
ATOM 685 O O . LEU A 1 86 ? -1.489 -9.671 -6.874 1.00 86.31 86 LEU A O 1
ATOM 689 N N . ASP A 1 87 ? 0.504 -10.372 -6.070 1.00 84.00 87 ASP A N 1
ATOM 690 C CA . ASP A 1 87 ? 0.769 -11.427 -7.056 1.00 84.00 87 ASP A CA 1
ATOM 691 C C . ASP A 1 87 ? 0.039 -12.715 -6.735 1.00 84.00 87 ASP A C 1
ATOM 693 O O . ASP A 1 87 ? -0.651 -13.270 -7.590 1.00 84.00 87 ASP A O 1
ATOM 697 N N . SER A 1 88 ? 0.157 -13.189 -5.495 1.00 76.50 88 SER A N 1
ATOM 698 C CA . SER A 1 88 ? -0.477 -14.450 -5.125 1.00 76.50 88 SER A CA 1
ATOM 699 C C . SER A 1 88 ? -2.000 -14.309 -5.074 1.00 76.50 88 SER A C 1
ATOM 701 O O . SER A 1 88 ? -2.717 -15.271 -5.351 1.00 76.50 88 SER A O 1
ATOM 703 N N . ARG A 1 89 ? -2.495 -13.119 -4.678 1.00 75.50 89 ARG A N 1
ATOM 704 C CA . ARG A 1 89 ? -3.906 -12.817 -4.354 1.00 75.50 89 ARG A CA 1
ATOM 705 C C . ARG A 1 89 ? -4.579 -13.907 -3.517 1.00 75.50 89 ARG A C 1
ATOM 707 O O . ARG A 1 89 ? -5.800 -14.070 -3.540 1.00 75.50 89 ARG A O 1
ATOM 714 N N . THR A 1 90 ? -3.785 -14.672 -2.776 1.00 83.81 90 THR A N 1
ATOM 715 C CA . THR A 1 90 ? -4.296 -15.738 -1.931 1.00 83.81 90 THR A CA 1
ATOM 716 C C . THR A 1 90 ? -4.980 -15.111 -0.731 1.00 83.81 90 THR A C 1
ATOM 718 O O . THR A 1 90 ? -4.607 -14.035 -0.257 1.00 83.81 90 THR A O 1
ATOM 721 N N . ARG A 1 91 ? -5.986 -15.803 -0.193 1.00 84.56 91 ARG A N 1
ATOM 722 C CA . ARG A 1 91 ? -6.677 -15.341 1.015 1.00 84.56 91 ARG A CA 1
ATOM 723 C C . ARG A 1 91 ? -5.700 -15.105 2.174 1.00 84.56 91 ARG A C 1
ATOM 725 O O . ARG A 1 91 ? -5.881 -14.151 2.922 1.00 84.56 91 ARG A O 1
ATOM 732 N N . SER A 1 92 ? -4.669 -15.942 2.298 1.00 86.25 92 SER A N 1
ATOM 733 C CA . SER A 1 92 ? -3.634 -15.831 3.329 1.00 86.25 92 SER A CA 1
ATOM 734 C C . SER A 1 92 ? -2.786 -14.572 3.180 1.00 86.25 92 SER A C 1
ATOM 736 O O . SER A 1 92 ? -2.597 -13.863 4.166 1.00 86.25 92 SER A O 1
ATOM 738 N N . GLU A 1 93 ? -2.313 -14.253 1.973 1.00 88.00 93 GLU A N 1
ATOM 739 C CA . GLU A 1 93 ? -1.472 -13.067 1.771 1.00 88.00 93 GLU A CA 1
ATOM 740 C C . GLU A 1 93 ? -2.283 -11.766 1.835 1.00 88.00 93 GLU A C 1
ATOM 742 O O . GLU A 1 93 ? -1.832 -10.782 2.420 1.00 88.00 93 GLU A O 1
ATOM 747 N N . LEU A 1 94 ? -3.534 -11.771 1.360 1.00 88.56 94 LEU A N 1
ATOM 748 C CA . LEU A 1 94 ? -4.444 -10.639 1.561 1.00 88.56 94 LEU A CA 1
ATOM 749 C C . LEU A 1 94 ? -4.766 -10.423 3.047 1.00 88.56 94 LEU A C 1
ATOM 751 O O . LEU A 1 94 ? -4.800 -9.281 3.510 1.00 88.56 94 LEU A O 1
ATOM 755 N N . GLN A 1 95 ? -4.944 -11.497 3.825 1.00 89.81 95 GLN A N 1
ATOM 756 C CA . GLN A 1 95 ? -5.111 -11.378 5.274 1.00 89.81 95 GLN A CA 1
ATOM 757 C C . GLN A 1 95 ? -3.820 -10.898 5.953 1.00 89.81 95 GLN A C 1
ATOM 759 O O . GLN A 1 95 ? -3.894 -10.105 6.891 1.00 89.81 95 GLN A O 1
ATOM 764 N N . ARG A 1 96 ? -2.638 -11.319 5.486 1.00 90.25 96 ARG A N 1
ATOM 765 C CA . ARG A 1 96 ? -1.356 -10.801 5.983 1.00 90.25 96 ARG A CA 1
ATOM 766 C C . ARG A 1 96 ? -1.245 -9.297 5.733 1.00 90.25 96 ARG A C 1
ATOM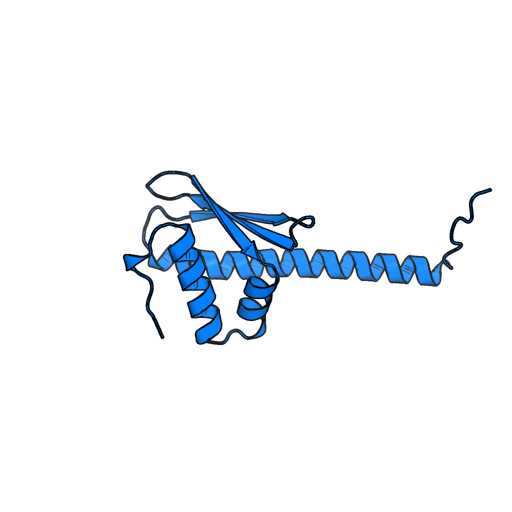 768 O O . ARG A 1 96 ? -0.949 -8.562 6.673 1.00 90.25 96 ARG A O 1
ATOM 775 N N . LEU A 1 97 ? -1.553 -8.831 4.520 1.00 91.75 97 LEU A N 1
ATOM 776 C CA . LEU A 1 97 ? -1.597 -7.404 4.191 1.00 91.75 97 LEU A CA 1
ATOM 777 C C . LEU A 1 97 ? -2.570 -6.653 5.110 1.00 91.75 97 LEU A C 1
ATOM 779 O O . LEU A 1 97 ? -2.195 -5.644 5.705 1.00 91.75 97 LEU A O 1
ATOM 783 N N . ARG A 1 98 ? -3.788 -7.178 5.291 1.00 92.81 98 ARG A N 1
ATOM 784 C CA . ARG A 1 98 ? -4.787 -6.630 6.221 1.00 92.81 98 ARG A CA 1
ATOM 785 C C . ARG A 1 98 ? -4.236 -6.520 7.638 1.00 92.81 98 ARG A C 1
ATOM 787 O O . ARG A 1 98 ? -4.281 -5.442 8.220 1.00 92.81 98 ARG A O 1
ATOM 794 N N . ASN A 1 99 ? -3.658 -7.591 8.172 1.00 92.56 99 ASN A N 1
ATOM 795 C CA . ASN A 1 99 ? -3.092 -7.608 9.518 1.00 92.56 99 ASN A CA 1
ATOM 796 C C . ASN A 1 99 ? -1.962 -6.580 9.682 1.00 92.56 99 ASN A C 1
ATOM 798 O O . ASN A 1 99 ? -1.897 -5.921 10.715 1.00 92.56 99 ASN A O 1
ATOM 802 N N . MET A 1 100 ? -1.116 -6.393 8.666 1.00 91.38 100 MET A N 1
ATOM 803 C CA . MET A 1 100 ? -0.054 -5.380 8.687 1.00 91.38 100 MET A CA 1
ATOM 804 C C . MET A 1 100 ? -0.604 -3.954 8.671 1.00 91.38 100 MET A C 1
ATOM 806 O O . MET A 1 100 ? -0.127 -3.108 9.428 1.00 91.38 100 MET A O 1
ATOM 810 N N . VAL A 1 101 ? -1.625 -3.691 7.850 1.00 92.56 101 VAL A N 1
ATOM 811 C CA . VAL A 1 101 ? -2.310 -2.392 7.833 1.00 92.56 101 VAL A CA 1
ATOM 812 C C . VAL A 1 101 ? -2.931 -2.104 9.201 1.00 92.56 101 VAL A C 1
ATOM 814 O O . VAL A 1 101 ? -2.715 -1.033 9.757 1.00 92.56 101 VAL A O 1
ATOM 817 N N . LEU A 1 102 ? -3.636 -3.075 9.787 1.00 92.06 102 LEU A N 1
ATOM 818 C CA . LEU A 1 102 ? -4.236 -2.932 11.116 1.00 92.06 102 LEU A CA 1
ATOM 819 C C . LEU A 1 102 ? -3.180 -2.721 12.201 1.00 92.06 102 LEU A C 1
ATOM 821 O O . LEU A 1 102 ? -3.339 -1.841 13.044 1.00 92.06 102 LEU A O 1
ATOM 825 N N . PHE A 1 103 ? -2.082 -3.479 12.154 1.00 91.38 103 PHE A N 1
ATOM 826 C CA . PHE A 1 103 ? -0.972 -3.335 13.089 1.00 91.38 103 PHE A CA 1
ATOM 827 C C . PHE A 1 103 ? -0.388 -1.922 13.050 1.00 91.38 103 PHE A C 1
ATOM 829 O O . PHE A 1 103 ? -0.243 -1.296 14.099 1.00 91.38 103 PHE A O 1
ATOM 836 N N . GLY A 1 104 ? -0.090 -1.401 11.856 1.00 89.38 104 GLY A N 1
ATOM 837 C CA . GLY A 1 104 ? 0.488 -0.065 11.718 1.00 89.38 104 GLY A CA 1
ATOM 838 C C . GLY A 1 104 ? -0.491 1.071 12.031 1.00 89.38 104 GLY A C 1
ATOM 839 O O . GLY A 1 104 ? -0.041 2.158 12.367 1.00 89.38 104 GLY A O 1
ATOM 840 N N . LEU A 1 105 ? -1.804 0.814 11.999 1.00 90.56 105 LEU A N 1
ATOM 841 C CA . LEU A 1 105 ? -2.837 1.742 12.478 1.00 90.56 105 LEU A CA 1
ATOM 842 C C . LEU A 1 105 ? -3.115 1.635 13.988 1.00 90.56 105 LEU A C 1
ATOM 844 O O . LEU A 1 105 ? -4.018 2.300 14.496 1.00 90.56 105 LEU A O 1
ATOM 848 N N . GLY A 1 106 ? -2.394 0.767 14.708 1.00 87.81 106 GLY A N 1
ATOM 849 C CA . GLY A 1 106 ? -2.623 0.507 16.132 1.00 87.81 106 GLY A CA 1
ATOM 850 C C . GLY A 1 106 ? -3.915 -0.263 16.430 1.00 87.81 106 GLY A C 1
ATOM 851 O O . GLY A 1 106 ? -4.327 -0.326 17.582 1.00 87.81 106 GLY A O 1
ATOM 852 N N . ARG A 1 107 ? -4.541 -0.868 15.412 1.00 87.12 107 ARG A N 1
ATOM 853 C CA . ARG A 1 107 ? -5.791 -1.642 15.484 1.00 87.12 107 ARG A CA 1
ATOM 854 C C . ARG A 1 107 ? -5.545 -3.136 15.707 1.00 87.12 107 ARG A C 1
ATOM 856 O O . ARG A 1 107 ? -6.140 -3.997 15.054 1.00 87.12 107 ARG A O 1
ATOM 863 N N . GLN A 1 108 ? -4.602 -3.452 16.591 1.00 87.00 108 GLN A N 1
ATOM 864 C CA . GLN A 1 108 ? -4.151 -4.825 16.831 1.00 87.00 108 GLN A CA 1
ATOM 865 C C . GLN A 1 108 ? -5.258 -5.728 17.386 1.00 87.00 108 GLN A C 1
ATOM 867 O O . GLN A 1 108 ? -5.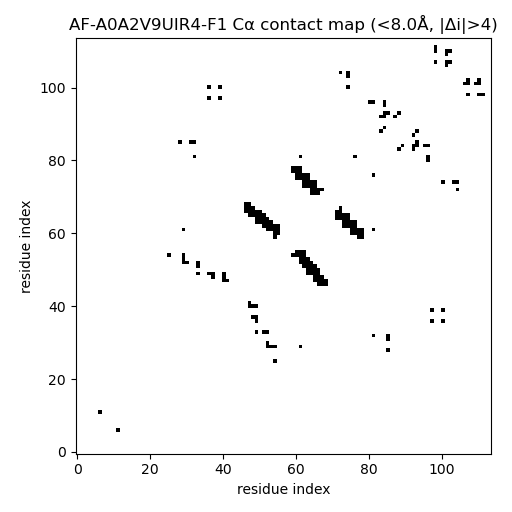232 -6.936 17.169 1.00 87.00 108 GLN A O 1
ATOM 872 N N . GLU A 1 109 ? -6.257 -5.145 18.045 1.00 87.88 109 GLU A N 1
ATOM 873 C CA . GLU A 1 109 ? -7.441 -5.832 18.554 1.00 87.88 109 GLU A CA 1
ATOM 874 C C . GLU A 1 109 ? -8.296 -6.476 17.452 1.00 87.88 109 GLU A C 1
ATOM 876 O O . GLU A 1 109 ? -9.058 -7.398 17.728 1.00 87.88 109 GLU A O 1
ATOM 881 N N . LEU A 1 110 ? -8.157 -6.019 16.202 1.00 85.31 110 LEU A N 1
ATOM 882 C CA . LEU A 1 110 ? -8.891 -6.531 15.040 1.00 85.31 110 LEU A CA 1
ATOM 883 C C . LEU A 1 110 ? -8.091 -7.571 14.238 1.00 85.31 110 LEU A C 1
ATOM 885 O O . LEU A 1 110 ? -8.582 -8.091 13.232 1.00 85.31 110 LEU A O 1
ATOM 889 N N . ILE A 1 111 ? -6.857 -7.872 14.656 1.00 87.62 111 ILE A N 1
ATOM 890 C CA . ILE A 1 111 ? -5.990 -8.836 13.979 1.00 87.62 111 ILE A CA 1
ATOM 891 C C . ILE A 1 111 ? -6.471 -10.251 14.290 1.00 87.62 111 ILE A C 1
ATOM 893 O O . ILE A 1 111 ? -6.438 -10.711 15.431 1.00 87.62 111 ILE A O 1
ATOM 897 N N . VAL A 1 112 ? -6.851 -10.977 13.242 1.00 78.50 112 VAL A N 1
ATOM 898 C CA . VAL A 1 112 ? -7.192 -12.396 13.339 1.00 78.50 112 VAL A CA 1
ATOM 899 C C . VAL A 1 112 ? -5.944 -13.217 13.028 1.00 78.50 112 VAL A C 1
ATOM 901 O O . VAL A 1 112 ? -5.298 -13.016 11.993 1.00 78.50 112 VAL A O 1
ATOM 904 N N . ARG A 1 113 ? -5.595 -14.136 13.934 1.00 69.31 113 ARG A N 1
ATOM 905 C CA . ARG A 1 113 ? -4.565 -15.151 13.688 1.00 69.31 113 ARG A CA 1
ATOM 906 C C . ARG A 1 113 ? -5.199 -16.294 12.898 1.00 69.31 113 ARG A C 1
ATOM 908 O O . ARG A 1 113 ? -6.249 -16.793 13.298 1.00 69.31 113 ARG A O 1
ATOM 915 N N . HIS A 1 114 ? -4.589 -16.634 11.767 1.00 56.50 114 HIS A N 1
ATOM 916 C CA . HIS A 1 114 ? -4.865 -17.881 11.060 1.00 56.50 114 HIS A CA 1
ATOM 917 C C . HIS A 1 114 ? -4.186 -19.046 11.770 1.00 56.50 114 HIS A C 1
ATOM 919 O O . HIS A 1 114 ? -3.062 -18.829 12.279 1.00 56.50 114 HIS A O 1
#

Foldseek 3Di:
DDDDDPDDPVSVVVVVVVVVVVVVVVVVLQVLLQVLVQVLQVVVDPQWDWDGWDADPVQQWIWIWIGHPVGIFIAIGHNVLSCCCRVVVDPVSSLVSSCSSCVRVVNNVPRDDD

Sequence (114 aa):
MAGAMDLSEEQFRQCKLDHLLKEERRLERGKDLGEQVKKILGELGAGYRLTSVTWNSNTLSRRLEIETPQGPQNLVLSWELVDDALDSRTRSELQRLRNMVLFGLGRQELIVRH

Mean predicted aligned error: 7.4 Å

Solvent-accessible surface area (backbone atoms only — not comparable to full-atom values): 6607 Å² total; per-residue (Å²): 135,85,84,77,82,83,65,50,74,66,54,48,51,49,54,51,50,55,50,52,55,52,51,51,51,53,53,51,51,42,51,55,51,48,53,54,50,45,54,56,31,59,75,75,42,91,57,48,42,76,76,48,69,44,84,38,81,91,77,48,26,39,39,35,35,30,40,36,87,93,44,78,43,76,39,79,41,51,46,66,62,52,47,53,25,68,70,66,62,38,75,66,38,45,47,51,53,46,40,51,54,30,47,65,70,70,40,54,90,74,52,78,84,131

pLDDT: mean 85.66, std 11.09, range [37.44, 96.69]

Radius of gyration: 18.33 Å; Cα contacts (8 Å, |Δi|>4): 117; chains: 1; bounding box: 57×30×48 Å

Nearest PDB structures (foldseek):
  6ui5-assembly1_B  TM=8.695E-01  e=1.196E+00  Streptomyces sp. NRRL 11266
  8i9x-assembly1_Lk  TM=5.415E-01  e=5.470E-01  Thermochaetoides thermophila DSM 1495
  4m2z-assembly1_A  TM=2.396E-01  e=4.300E-01  Aquifex aeolicus VF5
  7zpk-assembly1_C  TM=3.240E-01  e=1.522E+00  Mus musculus
  7zjz-assembly1_A  TM=4.855E-01  e=6.451E+00  Serratia proteamaculans

Secondary structure (DSSP, 8-state):
--------HHHHHHHHHHHHHHHHHHHHHHHHHHHHHHHHHHHT-TT-EEEEEEEETTTTEEEEEEEETTEEEEEEEEHHHHHHHHHH--HHHHHHHHHHHHHHTT-GGGPPP-